Protein AF-A0A366EH54-F1 (afdb_monomer_lite)

Secondary structure (DSSP, 8-state):
--PPPPEEEEEEEETTEEEEEEEEEETTEEEEEEEE--GGG--HHHHHHHHHHHHHHHHHHHHHHHHHHHHH-

Foldseek 3Di:
DFDQWDWDWDWDDDPNWIKIWIWTDGDPFIFIFMATDDNVPDDPVVRVVRRVVRSVVRRVVVVVVVVVVVVVD

Structure (mmCIF, N/CA/C/O backbone):
data_AF-A0A366EH54-F1
#
_entry.id   AF-A0A366EH54-F1
#
loop_
_atom_site.group_PDB
_atom_site.id
_atom_site.type_symbol
_atom_site.label_atom_id
_atom_site.label_alt_id
_atom_site.label_comp_id
_atom_site.label_asym_id
_atom_site.label_entity_id
_atom_site.label_seq_id
_atom_site.pdbx_PDB_ins_code
_atom_site.Cartn_x
_atom_site.Cartn_y
_atom_site.Cartn_z
_atom_site.occupancy
_atom_site.B_iso_or_equiv
_atom_site.auth_seq_id
_atom_site.auth_comp_id
_atom_site.auth_asym_id
_atom_site.auth_atom_id
_atom_site.pdbx_PDB_model_num
ATOM 1 N N . MET A 1 1 ? 3.003 -5.284 23.959 1.00 35.72 1 MET A N 1
ATOM 2 C CA . MET A 1 1 ? 4.012 -5.579 22.919 1.00 35.72 1 MET A CA 1
ATOM 3 C C . MET A 1 1 ? 3.415 -5.132 21.595 1.00 35.72 1 MET A C 1
ATOM 5 O O . MET A 1 1 ? 2.381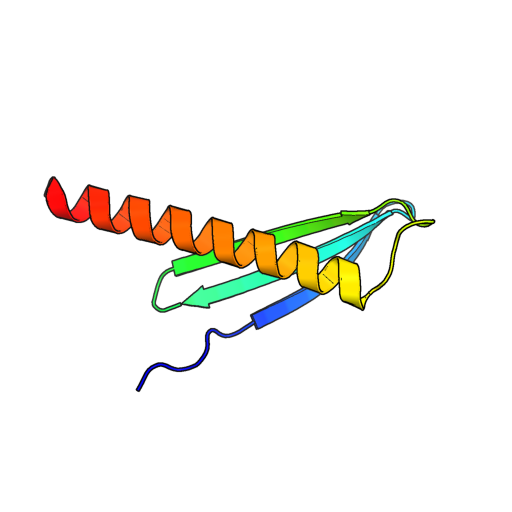 -5.672 21.235 1.00 35.72 1 MET A O 1
ATOM 9 N N . SER A 1 2 ? 3.957 -4.102 20.939 1.00 36.59 2 SER A N 1
ATOM 10 C CA . SER A 1 2 ? 3.483 -3.716 19.601 1.00 36.59 2 SER A CA 1
ATOM 11 C C . SER A 1 2 ? 4.169 -4.640 18.606 1.00 36.59 2 SER A C 1
ATOM 13 O O . SER A 1 2 ? 5.368 -4.491 18.381 1.00 36.59 2 SER A O 1
ATOM 15 N N . ALA A 1 3 ? 3.447 -5.622 18.068 1.00 47.47 3 ALA A N 1
ATOM 16 C CA . ALA A 1 3 ? 3.913 -6.314 16.875 1.00 47.47 3 ALA A CA 1
ATOM 17 C C . ALA A 1 3 ? 4.099 -5.259 15.774 1.00 47.47 3 ALA A C 1
ATOM 19 O O . ALA A 1 3 ? 3.291 -4.330 15.661 1.00 47.47 3 ALA A O 1
ATOM 20 N N . ALA A 1 4 ? 5.209 -5.330 15.039 1.00 55.09 4 ALA A N 1
ATOM 21 C CA . ALA A 1 4 ? 5.335 -4.548 13.818 1.00 55.09 4 ALA A CA 1
ATOM 22 C C . ALA A 1 4 ? 4.171 -4.953 12.897 1.00 55.09 4 ALA A C 1
ATOM 24 O O . ALA A 1 4 ? 3.822 -6.132 12.887 1.00 55.09 4 ALA A O 1
ATOM 25 N N . PRO A 1 5 ? 3.536 -4.003 12.200 1.00 63.31 5 PRO A N 1
ATOM 26 C CA . PRO A 1 5 ? 2.376 -4.310 11.380 1.00 63.31 5 PRO A CA 1
ATOM 27 C C . PRO A 1 5 ? 2.725 -5.370 10.330 1.00 63.31 5 PRO A C 1
ATOM 29 O O . PRO A 1 5 ? 3.779 -5.271 9.693 1.00 63.31 5 PRO A O 1
ATOM 32 N N . ASP A 1 6 ? 1.852 -6.363 10.160 1.00 69.69 6 ASP A N 1
ATOM 33 C CA . ASP A 1 6 ? 2.017 -7.390 9.136 1.00 69.69 6 ASP A CA 1
ATOM 34 C C . ASP A 1 6 ? 1.884 -6.729 7.755 1.00 69.69 6 ASP A C 1
ATOM 36 O O . ASP A 1 6 ? 0.875 -6.093 7.435 1.00 69.69 6 ASP A O 1
ATOM 40 N N . GLU A 1 7 ? 2.953 -6.814 6.958 1.00 70.19 7 GLU A N 1
ATOM 41 C CA . GLU A 1 7 ? 3.035 -6.221 5.622 1.00 70.19 7 GLU A CA 1
ATOM 42 C C . GLU A 1 7 ? 2.861 -7.318 4.569 1.00 70.19 7 GLU A C 1
ATOM 44 O O . GLU A 1 7 ? 3.682 -8.232 4.458 1.00 70.19 7 GLU A O 1
ATOM 49 N N . ILE A 1 8 ? 1.819 -7.200 3.747 1.00 77.88 8 ILE A N 1
ATOM 50 C CA . ILE A 1 8 ? 1.584 -8.093 2.613 1.00 77.88 8 ILE A CA 1
ATOM 51 C C . ILE A 1 8 ? 1.767 -7.291 1.324 1.00 77.88 8 ILE A C 1
ATOM 53 O O . ILE A 1 8 ? 1.020 -6.347 1.057 1.00 77.88 8 ILE A O 1
ATOM 57 N N . VAL A 1 9 ? 2.756 -7.668 0.507 1.00 81.00 9 VAL A N 1
ATOM 58 C CA . VAL A 1 9 ? 3.046 -7.017 -0.780 1.00 81.00 9 VAL A CA 1
ATOM 59 C C . VAL A 1 9 ? 2.776 -7.977 -1.931 1.00 81.00 9 VAL A C 1
ATOM 61 O O . VAL A 1 9 ? 3.390 -9.038 -2.023 1.00 81.00 9 VAL A O 1
ATOM 64 N N . HIS A 1 10 ? 1.899 -7.572 -2.847 1.00 85.00 10 HIS A N 1
ATOM 65 C CA . HIS A 1 10 ? 1.591 -8.305 -4.069 1.00 85.00 10 HIS A CA 1
ATOM 66 C C . HIS A 1 10 ? 2.006 -7.512 -5.305 1.00 85.00 10 HIS A C 1
ATOM 68 O O . HIS A 1 10 ? 1.698 -6.329 -5.445 1.00 85.00 10 HIS A O 1
ATOM 74 N N . PHE A 1 11 ? 2.668 -8.193 -6.237 1.00 81.25 11 PHE A N 1
ATOM 75 C CA . PHE A 1 11 ? 3.052 -7.640 -7.530 1.00 81.25 11 PHE A CA 1
ATOM 76 C C . PHE A 1 11 ? 2.154 -8.234 -8.615 1.00 81.25 11 PHE A C 1
ATOM 78 O O . PHE A 1 11 ? 2.077 -9.449 -8.780 1.00 81.25 11 PHE A O 1
ATOM 85 N N . HIS A 1 12 ? 1.496 -7.366 -9.372 1.00 87.00 12 HIS A N 1
ATOM 86 C CA . HIS A 1 12 ? 0.630 -7.706 -10.491 1.00 87.00 12 HIS A CA 1
ATOM 87 C C . HIS A 1 12 ? 1.066 -6.956 -11.752 1.00 87.00 12 HIS A C 1
ATOM 89 O O . HIS A 1 12 ? 1.783 -5.955 -11.702 1.00 87.00 12 HIS A O 1
ATOM 95 N N . ARG A 1 13 ? 0.620 -7.439 -12.910 1.00 80.00 13 ARG A N 1
ATOM 96 C CA . ARG A 1 13 ? 0.746 -6.733 -14.187 1.00 80.00 13 ARG A CA 1
ATOM 97 C C . ARG A 1 13 ? -0.600 -6.755 -14.898 1.00 80.00 13 ARG A C 1
ATOM 99 O O . ARG A 1 13 ? -1.219 -7.812 -14.964 1.00 80.00 13 ARG A O 1
ATOM 106 N N . ILE A 1 14 ? -1.025 -5.613 -15.430 1.00 84.81 14 ILE A N 1
ATOM 107 C CA . ILE A 1 14 ? -2.218 -5.485 -16.281 1.00 84.81 14 ILE A CA 1
ATOM 108 C C . ILE A 1 14 ? -1.764 -4.835 -17.583 1.00 84.81 14 ILE A C 1
ATOM 110 O O . ILE A 1 14 ? -1.217 -3.739 -17.544 1.00 84.81 14 ILE A O 1
ATOM 114 N N . ASP A 1 15 ? -1.914 -5.527 -18.713 1.00 85.31 15 ASP A N 1
ATOM 115 C CA . ASP A 1 15 ? -1.523 -5.031 -20.045 1.00 85.31 15 ASP A CA 1
ATOM 116 C C . ASP A 1 15 ? -0.089 -4.465 -20.111 1.00 85.31 15 ASP A C 1
ATOM 118 O O . ASP A 1 15 ? 0.201 -3.469 -20.770 1.00 85.31 15 ASP A O 1
ATOM 122 N N . GLY A 1 16 ? 0.834 -5.091 -19.372 1.00 82.50 16 GLY A N 1
ATOM 123 C CA . GLY A 1 16 ? 2.235 -4.668 -19.283 1.00 82.50 16 GLY A CA 1
ATOM 124 C C . GLY A 1 16 ? 2.512 -3.538 -18.286 1.00 82.50 16 GLY A C 1
ATOM 125 O O . GLY A 1 16 ? 3.679 -3.244 -18.033 1.00 82.50 16 GLY A O 1
ATOM 126 N N . LEU A 1 17 ? 1.487 -2.950 -17.663 1.00 85.00 17 LEU A N 1
ATOM 127 C CA . LEU A 1 17 ? 1.639 -1.982 -16.579 1.00 85.00 17 LEU A CA 1
ATOM 128 C C . LEU A 1 17 ? 1.913 -2.708 -15.254 1.00 85.00 17 LEU A C 1
ATOM 130 O O . LEU A 1 17 ? 1.062 -3.476 -14.795 1.00 85.00 17 LEU A O 1
ATOM 134 N N . PRO A 1 18 ? 3.078 -2.493 -14.619 1.00 86.62 18 PRO A N 1
ATOM 135 C CA . PRO A 1 18 ? 3.351 -3.031 -13.296 1.00 86.62 18 PRO A CA 1
ATOM 136 C C . PRO A 1 18 ? 2.506 -2.328 -12.229 1.00 86.62 18 PRO A C 1
ATOM 138 O O . PRO A 1 18 ? 2.496 -1.097 -12.119 1.00 86.62 18 PRO A O 1
ATOM 141 N N . ILE A 1 19 ? 1.833 -3.142 -11.419 1.00 91.19 19 ILE A N 1
ATOM 142 C CA . ILE A 1 19 ? 1.003 -2.730 -10.292 1.00 91.19 19 ILE A CA 1
ATOM 143 C C . ILE A 1 19 ? 1.544 -3.404 -9.037 1.00 91.19 19 ILE A C 1
ATOM 145 O O . ILE A 1 19 ? 1.708 -4.619 -9.000 1.00 91.19 19 ILE A O 1
ATOM 149 N N . VAL A 1 20 ? 1.796 -2.625 -7.995 1.00 92.81 20 VAL A N 1
ATOM 150 C CA . VAL A 1 20 ? 2.180 -3.144 -6.680 1.00 92.81 20 VAL A CA 1
ATOM 151 C C . VAL A 1 20 ? 1.102 -2.775 -5.686 1.00 92.81 20 VAL A C 1
ATOM 153 O O . VAL A 1 20 ? 0.736 -1.607 -5.575 1.00 92.81 20 VA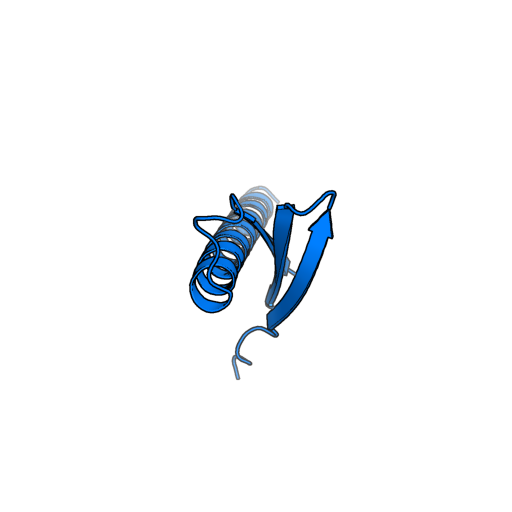L A O 1
ATOM 156 N N . LEU A 1 21 ? 0.586 -3.775 -4.988 1.00 93.62 21 LEU A N 1
ATOM 157 C CA . LEU A 1 21 ? -0.369 -3.636 -3.902 1.00 93.62 21 LEU A CA 1
ATOM 158 C C . LEU A 1 21 ? 0.375 -3.902 -2.595 1.00 93.62 21 LEU A C 1
ATOM 160 O O . LEU A 1 21 ? 1.101 -4.886 -2.488 1.00 93.62 21 LEU A O 1
ATOM 164 N N . CYS A 1 22 ? 0.196 -3.034 -1.612 1.00 94.50 22 CYS A N 1
ATOM 165 C CA . 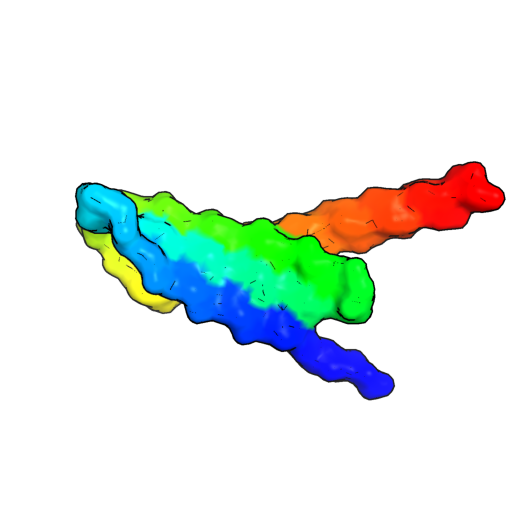CYS A 1 22 ? 0.685 -3.222 -0.254 1.00 94.50 22 CYS A CA 1
ATOM 166 C C . CYS A 1 22 ? -0.506 -3.108 0.696 1.00 94.50 22 CYS A C 1
ATOM 168 O O . CYS A 1 22 ? -1.271 -2.145 0.613 1.00 94.50 22 CYS A O 1
ATOM 170 N N . ALA A 1 23 ? -0.665 -4.087 1.576 1.00 92.94 23 ALA A N 1
ATOM 171 C CA . ALA A 1 23 ? -1.607 -4.056 2.679 1.00 92.94 23 ALA A CA 1
ATOM 172 C C . ALA A 1 23 ? -0.825 -4.070 3.995 1.00 92.94 23 ALA A C 1
ATOM 174 O O . ALA A 1 23 ? 0.133 -4.829 4.141 1.00 92.94 23 ALA A O 1
ATOM 175 N N . ILE A 1 24 ? -1.221 -3.203 4.923 1.00 92.94 24 ILE A N 1
ATOM 176 C CA . ILE A 1 24 ? -0.615 -3.056 6.246 1.00 92.94 24 ILE A CA 1
ATOM 177 C C . ILE A 1 24 ? -1.730 -3.168 7.277 1.00 92.94 24 ILE A C 1
ATOM 179 O O . ILE A 1 24 ? -2.662 -2.358 7.272 1.00 92.94 24 ILE A O 1
ATOM 183 N N . GLU A 1 25 ? -1.618 -4.150 8.161 1.00 91.56 25 GLU A N 1
ATOM 184 C CA . GLU A 1 25 ? -2.568 -4.384 9.247 1.00 91.56 25 GLU A CA 1
ATOM 185 C C . GLU A 1 25 ? -2.039 -3.816 10.571 1.00 91.56 25 GLU A C 1
ATOM 187 O O . GLU A 1 25 ? -0.863 -3.961 10.902 1.00 91.56 25 GLU A O 1
ATOM 192 N N . SER A 1 26 ? -2.896 -3.137 11.336 1.00 86.88 26 SER A N 1
ATOM 193 C CA . SER A 1 26 ? -2.566 -2.649 12.679 1.00 86.88 26 SER A CA 1
ATOM 194 C C . SER A 1 26 ? -3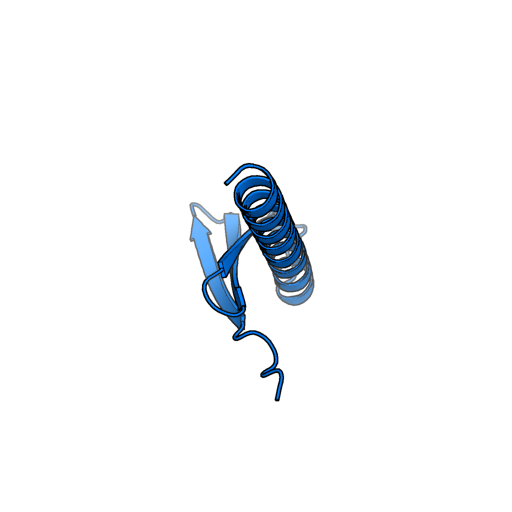.794 -2.684 13.579 1.00 86.88 26 SER A C 1
ATOM 196 O O . SER A 1 26 ? -4.712 -1.871 13.436 1.00 86.88 26 SER A O 1
ATOM 198 N N . GLY A 1 27 ? -3.810 -3.624 14.525 1.00 86.81 27 GLY A N 1
ATOM 199 C CA . GLY A 1 27 ? -4.987 -3.874 15.353 1.00 86.81 27 GLY A CA 1
ATOM 200 C C . GLY A 1 27 ? -6.144 -4.361 14.485 1.00 86.81 27 GLY A C 1
ATOM 201 O O . GLY A 1 27 ? -6.022 -5.380 13.826 1.00 86.81 27 GLY A O 1
ATOM 202 N N . ASP A 1 28 ? -7.252 -3.626 14.470 1.00 87.62 28 ASP A N 1
ATOM 203 C CA . ASP A 1 28 ? -8.419 -3.916 13.630 1.00 87.62 28 ASP A CA 1
ATOM 204 C C . ASP A 1 28 ? -8.564 -2.954 12.440 1.00 87.62 28 ASP A C 1
ATOM 206 O O . ASP A 1 28 ? -9.646 -2.799 11.869 1.00 87.62 28 ASP A O 1
ATOM 210 N N . LEU A 1 29 ? -7.469 -2.282 12.078 1.00 89.19 29 LEU A N 1
ATOM 211 C CA . LEU A 1 29 ? -7.396 -1.382 10.938 1.00 89.19 29 LEU A CA 1
ATOM 212 C C . LEU A 1 29 ? -6.542 -1.991 9.830 1.00 89.19 29 LEU A C 1
ATOM 214 O O . LEU A 1 29 ? -5.479 -2.561 10.078 1.00 89.19 29 LEU A O 1
ATOM 218 N N . LEU A 1 30 ? -6.985 -1.778 8.593 1.00 91.69 30 LEU A N 1
ATOM 219 C CA . LEU A 1 30 ? -6.275 -2.175 7.386 1.00 91.69 30 LEU A CA 1
ATOM 220 C C . LEU A 1 30 ? -6.012 -0.939 6.522 1.00 91.69 30 LEU A C 1
ATOM 222 O O . LEU A 1 30 ? -6.937 -0.214 6.157 1.00 91.69 30 LEU A O 1
ATOM 226 N N . GLY A 1 31 ? -4.749 -0.706 6.179 1.00 93.50 31 GLY A N 1
ATOM 227 C CA . GLY A 1 31 ? -4.347 0.293 5.198 1.00 93.50 31 GLY A CA 1
ATOM 228 C C . GLY A 1 31 ? -3.925 -0.379 3.905 1.00 93.50 31 GLY A C 1
ATOM 229 O O . GLY A 1 31 ? -3.052 -1.242 3.926 1.00 93.50 31 GLY A O 1
ATOM 230 N N . VAL A 1 32 ? -4.505 0.032 2.777 1.00 94.25 32 VAL A N 1
ATOM 231 C CA . VAL A 1 32 ? -4.143 -0.498 1.456 1.00 94.25 32 VAL A CA 1
ATOM 232 C C . VAL A 1 32 ? -3.558 0.616 0.604 1.00 94.25 32 VAL A C 1
ATOM 234 O O . VAL A 1 32 ? -4.077 1.730 0.553 1.00 94.25 32 VAL A O 1
ATOM 237 N N . GLY A 1 33 ? -2.450 0.320 -0.063 1.00 94.94 33 GLY A N 1
ATOM 238 C CA . GLY A 1 33 ? -1.747 1.237 -0.940 1.00 94.94 33 GLY A CA 1
ATOM 239 C C . GLY A 1 33 ? -1.395 0.583 -2.259 1.00 94.94 33 GLY A C 1
ATOM 240 O O . GLY A 1 33 ? -1.014 -0.583 -2.315 1.00 94.94 33 GLY A O 1
ATOM 241 N N . THR A 1 34 ? -1.503 1.355 -3.333 1.00 94.75 34 THR A N 1
ATOM 242 C CA . THR A 1 34 ? -1.200 0.885 -4.684 1.00 94.75 34 THR A CA 1
ATOM 243 C C . THR A 1 34 ? -0.135 1.761 -5.331 1.00 94.75 34 THR A C 1
ATOM 245 O O . THR A 1 34 ? -0.152 2.985 -5.167 1.00 94.75 34 THR A O 1
ATOM 248 N N . ALA A 1 35 ? 0.755 1.158 -6.112 1.00 93.31 35 ALA A N 1
ATOM 249 C CA . ALA A 1 35 ? 1.658 1.848 -7.021 1.00 93.31 35 ALA A CA 1
ATOM 250 C C . ALA A 1 35 ? 1.434 1.329 -8.441 1.00 93.31 35 ALA A C 1
ATOM 252 O O . ALA A 1 35 ? 1.600 0.140 -8.695 1.00 93.31 35 ALA A O 1
ATOM 253 N N . VAL A 1 36 ? 1.077 2.226 -9.359 1.00 90.25 36 VAL A N 1
ATOM 254 C CA . VAL A 1 36 ? 0.997 1.943 -10.797 1.00 90.25 36 VAL A CA 1
ATOM 255 C C . VAL A 1 36 ? 2.054 2.798 -11.473 1.00 90.25 36 VAL A C 1
ATOM 257 O O . VAL A 1 36 ? 2.032 4.024 -11.351 1.00 90.25 36 VAL A O 1
ATOM 260 N N . LEU A 1 37 ? 3.013 2.162 -12.136 1.00 82.81 37 LEU A N 1
ATOM 261 C CA . LEU A 1 37 ? 4.151 2.849 -12.743 1.00 82.81 37 LEU A CA 1
ATOM 262 C C . LEU A 1 37 ? 4.199 2.561 -14.235 1.00 82.81 37 LEU A C 1
ATOM 264 O O . LEU A 1 37 ? 3.836 1.476 -14.682 1.00 82.81 37 LEU A O 1
ATOM 268 N N . LYS A 1 38 ? 4.695 3.528 -15.011 1.00 85.94 38 LYS A N 1
ATOM 269 C CA . LYS A 1 38 ? 5.062 3.247 -16.398 1.00 85.94 38 LYS A CA 1
ATOM 270 C C . LYS A 1 38 ? 6.230 2.243 -16.420 1.00 85.94 38 LYS A C 1
ATOM 272 O O . LYS A 1 38 ? 7.098 2.337 -15.545 1.00 85.94 38 LYS A O 1
ATOM 277 N N . PRO A 1 39 ? 6.287 1.313 -17.391 1.00 80.38 39 PRO A N 1
ATOM 278 C CA . PRO A 1 39 ? 7.313 0.267 -17.424 1.00 80.38 39 PRO A CA 1
ATOM 279 C C . PRO A 1 39 ? 8.752 0.800 -17.435 1.00 80.38 39 PRO A C 1
ATOM 281 O O . PRO A 1 39 ? 9.627 0.227 -16.797 1.00 80.38 39 PRO A O 1
ATOM 284 N N . ASP A 1 40 ? 8.988 1.935 -18.093 1.00 86.50 40 ASP A N 1
ATOM 285 C CA . ASP A 1 40 ? 10.286 2.618 -18.203 1.00 86.50 40 ASP A CA 1
ATOM 286 C C . ASP A 1 40 ? 10.756 3.285 -16.897 1.00 86.50 40 ASP A C 1
ATOM 288 O O . ASP A 1 40 ? 11.925 3.639 -16.751 1.00 86.50 40 ASP A O 1
ATOM 292 N N . ARG A 1 41 ? 9.849 3.464 -15.933 1.00 78.56 41 ARG A N 1
ATOM 293 C CA . ARG A 1 41 ? 10.113 4.068 -14.617 1.00 78.56 41 ARG A CA 1
ATOM 294 C C . ARG A 1 41 ? 9.991 3.054 -13.482 1.00 78.56 41 ARG A C 1
ATOM 296 O O . ARG A 1 41 ? 10.103 3.428 -12.313 1.00 78.56 41 ARG A O 1
ATOM 303 N N . PHE A 1 42 ? 9.732 1.789 -13.805 1.00 82.81 42 PHE A N 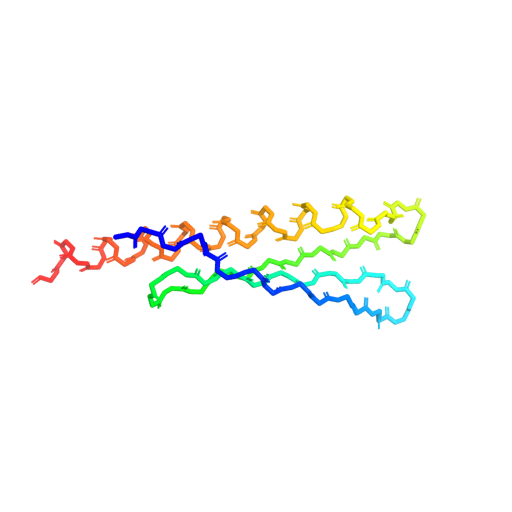1
ATOM 304 C CA . PHE A 1 42 ? 9.509 0.748 -12.820 1.00 82.81 42 PHE A CA 1
ATOM 305 C C . PHE A 1 42 ? 10.827 0.240 -12.235 1.00 82.81 42 PHE A C 1
ATOM 307 O O . PHE A 1 42 ? 11.719 -0.218 -12.944 1.00 82.81 42 PHE A O 1
ATOM 314 N N . THR A 1 43 ? 10.905 0.254 -10.908 1.00 87.94 43 THR A N 1
ATOM 315 C CA . THR A 1 43 ? 11.837 -0.577 -10.146 1.00 87.94 43 THR A CA 1
ATOM 316 C C . THR A 1 43 ? 11.029 -1.279 -9.067 1.00 87.94 43 THR A C 1
ATOM 318 O O . THR A 1 43 ? 10.181 -0.643 -8.440 1.00 87.94 43 THR A O 1
ATOM 321 N N . GLU A 1 44 ? 11.271 -2.569 -8.831 1.00 83.62 44 GLU A N 1
ATOM 322 C CA . GLU A 1 44 ? 10.520 -3.330 -7.820 1.00 83.62 44 GLU A CA 1
ATOM 323 C C . GLU A 1 44 ? 10.622 -2.680 -6.436 1.00 83.62 44 GLU A C 1
ATOM 325 O O . GLU A 1 44 ? 9.610 -2.495 -5.762 1.00 83.62 44 GLU A O 1
ATOM 330 N N . ARG A 1 45 ? 11.830 -2.236 -6.061 1.00 88.88 45 ARG A N 1
ATOM 331 C CA . ARG A 1 45 ? 12.076 -1.520 -4.804 1.00 88.88 45 ARG A CA 1
ATOM 332 C C . ARG A 1 45 ? 11.279 -0.217 -4.718 1.00 88.88 45 ARG A C 1
ATOM 334 O O . ARG A 1 45 ? 10.551 -0.019 -3.754 1.00 88.88 45 ARG A O 1
ATOM 341 N N . GLY A 1 46 ? 11.374 0.652 -5.727 1.00 87.81 46 GLY A N 1
ATOM 342 C CA . GLY A 1 46 ? 10.678 1.941 -5.703 1.00 87.81 46 GLY A CA 1
ATOM 343 C C . GLY A 1 46 ? 9.156 1.793 -5.756 1.00 87.81 46 GLY A C 1
ATOM 344 O O . GLY A 1 46 ? 8.433 2.551 -5.114 1.00 87.81 46 GLY A O 1
ATOM 345 N N . ALA A 1 47 ? 8.658 0.790 -6.481 1.00 90.25 47 ALA A N 1
ATOM 346 C 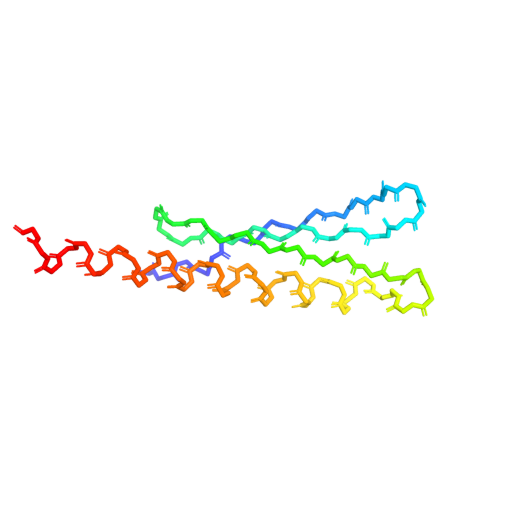CA . ALA A 1 47 ? 7.237 0.483 -6.544 1.00 90.25 47 ALA A CA 1
ATOM 347 C C . ALA A 1 47 ? 6.700 -0.025 -5.201 1.00 90.25 47 ALA A C 1
ATOM 349 O O . ALA A 1 47 ? 5.634 0.417 -4.768 1.00 90.25 47 ALA A O 1
ATOM 350 N N . ARG A 1 48 ? 7.468 -0.883 -4.516 1.00 90.75 48 ARG A N 1
ATOM 351 C CA . ARG A 1 48 ? 7.167 -1.327 -3.153 1.00 90.75 48 ARG A CA 1
ATOM 352 C C . ARG A 1 48 ? 7.133 -0.155 -2.181 1.00 90.75 48 ARG A C 1
ATOM 354 O O . ARG A 1 48 ? 6.108 0.049 -1.546 1.00 90.75 48 ARG A O 1
ATOM 361 N N . GLU A 1 49 ? 8.194 0.650 -2.125 1.00 92.62 49 GLU A N 1
ATOM 362 C CA . GLU A 1 49 ? 8.277 1.818 -1.233 1.00 92.62 49 GLU A CA 1
ATOM 363 C C . GLU A 1 49 ? 7.104 2.791 -1.458 1.00 92.62 49 GLU A C 1
ATOM 365 O O . GLU A 1 49 ? 6.541 3.352 -0.515 1.00 92.62 49 GLU A O 1
ATOM 370 N N . PHE A 1 50 ? 6.691 2.983 -2.716 1.00 92.94 50 PHE A N 1
ATOM 371 C CA . PHE A 1 50 ? 5.554 3.837 -3.053 1.00 92.94 50 PHE A CA 1
ATOM 372 C C . PHE A 1 50 ? 4.217 3.245 -2.586 1.00 92.94 50 PHE A C 1
ATOM 374 O O . PHE A 1 50 ? 3.411 3.966 -1.992 1.00 92.94 50 PHE A O 1
ATOM 381 N N . ALA A 1 51 ? 3.982 1.953 -2.841 1.00 94.19 51 ALA A N 1
ATOM 382 C CA . ALA A 1 51 ? 2.774 1.253 -2.410 1.00 94.19 51 ALA A CA 1
ATOM 383 C C . ALA A 1 51 ? 2.677 1.210 -0.878 1.00 94.19 51 ALA A C 1
ATOM 385 O O . ALA A 1 51 ? 1.631 1.540 -0.324 1.00 94.19 51 ALA A O 1
ATOM 386 N N . GLU A 1 52 ? 3.782 0.917 -0.193 1.00 93.75 52 GLU A N 1
ATOM 387 C CA . GLU A 1 52 ? 3.882 0.898 1.267 1.00 93.75 52 GLU A CA 1
ATOM 388 C C . GLU A 1 52 ? 3.569 2.270 1.869 1.00 93.75 52 GLU A C 1
ATOM 390 O O . GLU A 1 52 ? 2.739 2.396 2.771 1.00 93.75 52 GLU A O 1
ATOM 395 N N . ARG A 1 53 ? 4.158 3.342 1.326 1.00 94.62 53 ARG A N 1
ATOM 396 C CA . ARG A 1 53 ? 3.854 4.706 1.773 1.00 94.62 53 ARG A CA 1
ATOM 397 C C . ARG A 1 53 ? 2.368 5.039 1.623 1.00 94.62 53 ARG A C 1
ATOM 399 O O . ARG A 1 53 ? 1.810 5.718 2.485 1.00 94.62 53 ARG A O 1
ATOM 406 N N . ASN A 1 54 ? 1.729 4.587 0.545 1.00 95.81 54 ASN A N 1
ATOM 407 C CA . ASN A 1 54 ? 0.295 4.790 0.339 1.00 95.81 54 ASN A CA 1
ATOM 408 C C . ASN A 1 54 ? -0.540 3.970 1.335 1.00 95.81 54 ASN A C 1
ATOM 410 O O . ASN A 1 54 ? -1.500 4.503 1.888 1.00 95.81 54 ASN A O 1
ATOM 414 N N . ALA A 1 55 ? -0.131 2.736 1.637 1.00 95.44 55 ALA A N 1
ATOM 415 C CA . ALA A 1 55 ? -0.794 1.880 2.616 1.00 95.44 55 ALA A CA 1
ATOM 416 C C . ALA A 1 55 ? -0.722 2.486 4.026 1.00 95.44 55 ALA A C 1
ATOM 418 O O . ALA A 1 55 ? -1.743 2.600 4.703 1.00 95.44 55 ALA A O 1
ATOM 419 N N . ARG A 1 56 ? 0.451 2.998 4.430 1.00 94.25 56 ARG A N 1
ATOM 420 C CA . ARG A 1 56 ? 0.638 3.703 5.712 1.00 94.25 56 ARG A CA 1
ATOM 421 C C . ARG A 1 56 ? -0.238 4.952 5.818 1.00 94.25 56 ARG A C 1
ATOM 423 O O . ARG A 1 56 ? -0.827 5.195 6.867 1.00 94.25 56 ARG A O 1
ATOM 430 N N . LYS A 1 57 ? -0.360 5.732 4.736 1.00 95.94 57 LYS A N 1
ATOM 431 C CA . LYS A 1 57 ? -1.264 6.896 4.692 1.00 95.94 57 LYS A CA 1
ATOM 432 C C . LYS A 1 57 ? -2.729 6.485 4.825 1.00 95.94 57 LYS A C 1
ATOM 434 O O . LYS A 1 57 ? -3.454 7.108 5.592 1.00 95.94 57 LYS A O 1
ATOM 439 N N . SER A 1 58 ? -3.150 5.440 4.110 1.00 96.12 58 SER A N 1
ATOM 440 C CA . SER A 1 58 ? -4.507 4.895 4.223 1.00 96.12 58 SER A CA 1
ATOM 441 C C . SER A 1 58 ? -4.805 4.459 5.658 1.00 96.12 58 SER A C 1
ATOM 443 O O . SER A 1 58 ? -5.856 4.799 6.190 1.00 96.12 58 SER A O 1
ATOM 445 N N . LEU A 1 59 ? -3.864 3.766 6.304 1.00 93.69 59 LEU A N 1
ATOM 446 C CA . LEU A 1 59 ? -4.002 3.319 7.689 1.00 93.69 59 LEU A CA 1
ATOM 447 C C . LEU A 1 59 ? -4.149 4.499 8.664 1.00 93.69 59 LEU A C 1
ATOM 449 O O . LEU A 1 59 ? -5.006 4.468 9.544 1.00 93.69 59 LEU A O 1
ATOM 453 N N . ALA A 1 60 ? -3.345 5.554 8.490 1.00 93.50 60 ALA A N 1
ATOM 454 C CA . ALA A 1 60 ? -3.422 6.758 9.317 1.00 93.50 60 ALA A CA 1
ATOM 455 C C . ALA A 1 60 ? -4.786 7.460 9.191 1.00 93.50 60 ALA A C 1
ATOM 457 O O . ALA A 1 60 ? -5.377 7.828 10.203 1.00 93.50 60 ALA A O 1
ATOM 458 N N . ILE A 1 61 ? -5.323 7.571 7.970 1.00 94.94 61 ILE A N 1
ATOM 459 C CA . ILE A 1 61 ? -6.654 8.148 7.724 1.00 94.94 61 ILE A CA 1
ATOM 460 C C . ILE A 1 61 ? -7.744 7.341 8.444 1.00 94.94 61 ILE A C 1
ATOM 462 O O . ILE A 1 61 ? -8.630 7.922 9.071 1.00 94.94 61 ILE A O 1
ATOM 466 N N . GLU A 1 62 ? -7.693 6.009 8.385 1.00 92.88 62 GLU A N 1
ATOM 467 C CA . GLU A 1 62 ? -8.673 5.163 9.078 1.00 92.88 62 GLU A CA 1
ATOM 468 C C . GLU A 1 62 ? -8.552 5.262 10.606 1.00 92.88 62 GLU A C 1
ATOM 470 O O . GLU A 1 62 ? -9.565 5.338 11.308 1.00 92.88 62 GLU A O 1
ATOM 475 N N . ALA A 1 63 ? -7.328 5.366 11.132 1.00 91.31 63 ALA A N 1
ATOM 476 C CA . ALA A 1 63 ? -7.096 5.608 12.554 1.00 91.31 63 ALA A CA 1
ATOM 477 C C . ALA A 1 63 ? -7.680 6.958 13.009 1.00 91.31 63 ALA A C 1
ATOM 479 O O . ALA A 1 63 ? -8.356 7.028 14.039 1.00 91.31 63 ALA A O 1
ATOM 480 N N . GLU A 1 64 ? -7.488 8.019 12.222 1.00 93.94 64 GLU A N 1
ATOM 481 C CA . GLU A 1 64 ? -8.054 9.345 12.490 1.00 93.94 64 GLU A CA 1
ATOM 482 C C . GLU A 1 64 ? -9.587 9.337 12.446 1.00 93.94 64 GLU A C 1
ATOM 484 O O . GLU A 1 64 ? -10.228 9.858 13.363 1.00 93.94 64 GLU A O 1
ATOM 489 N N . LYS A 1 65 ? -10.196 8.695 11.438 1.00 91.75 65 LYS A N 1
ATOM 490 C CA . LYS A 1 65 ? -11.659 8.538 11.343 1.00 91.75 65 LYS A CA 1
ATOM 491 C C . LYS A 1 65 ? -12.230 7.822 12.561 1.00 91.75 65 LYS A C 1
ATOM 493 O O . LYS A 1 65 ? -13.249 8.248 13.111 1.00 91.75 65 LYS A O 1
ATOM 498 N N . ARG A 1 66 ? -11.574 6.750 13.011 1.00 90.06 66 ARG A N 1
ATOM 499 C CA . ARG A 1 66 ? -11.994 6.000 14.198 1.00 90.06 66 ARG A CA 1
ATOM 500 C C . ARG A 1 66 ? -11.883 6.839 15.467 1.00 90.06 66 ARG A C 1
ATOM 502 O O . ARG A 1 66 ? -12.823 6.864 16.261 1.00 90.06 66 ARG A O 1
ATOM 509 N N . ALA A 1 67 ? -10.773 7.557 15.634 1.00 88.50 67 ALA A N 1
ATOM 510 C CA . ALA A 1 67 ? -10.575 8.460 16.762 1.00 88.50 67 ALA A CA 1
ATOM 511 C C . ALA A 1 67 ? -11.619 9.588 16.780 1.00 88.50 67 ALA A C 1
ATOM 513 O O . ALA A 1 67 ? -12.134 9.927 17.843 1.00 88.50 67 ALA A O 1
ATOM 514 N N . ALA A 1 68 ? -11.977 10.141 15.617 1.00 90.19 68 ALA A N 1
ATOM 515 C CA . ALA A 1 68 ? -13.028 11.147 15.501 1.00 90.19 68 ALA A CA 1
ATOM 516 C C . ALA A 1 68 ? -14.406 10.584 15.885 1.00 90.19 68 ALA A C 1
ATOM 518 O O . ALA A 1 68 ? -15.118 11.208 16.668 1.00 90.19 68 ALA A O 1
ATOM 519 N N . LYS A 1 69 ? -14.760 9.382 15.408 1.00 87.19 69 LYS A N 1
ATOM 520 C CA . LYS A 1 69 ? -16.030 8.719 15.749 1.00 87.19 69 LYS A CA 1
ATOM 521 C C . LYS A 1 69 ? -16.159 8.448 17.253 1.00 87.19 69 LYS A C 1
ATOM 523 O O . LYS A 1 69 ? -17.227 8.662 17.811 1.00 87.19 69 LYS A O 1
ATOM 528 N N . ALA A 1 70 ? -15.075 8.033 17.909 1.00 81.19 70 ALA A N 1
ATOM 529 C CA . ALA A 1 70 ? -15.057 7.762 19.348 1.00 81.19 70 ALA A CA 1
ATOM 530 C C . ALA A 1 70 ? -15.222 9.016 20.229 1.00 81.19 70 ALA A C 1
ATOM 532 O O . ALA A 1 70 ? -15.569 8.886 21.392 1.00 81.19 70 ALA A O 1
ATOM 533 N N . ARG A 1 71 ? -14.971 10.222 19.699 1.00 78.25 71 ARG A N 1
ATOM 534 C CA . ARG A 1 71 ? -15.170 11.493 20.426 1.00 78.25 71 ARG A CA 1
ATOM 535 C C . ARG A 1 71 ? -16.611 12.003 20.380 1.00 78.25 71 ARG A C 1
ATOM 537 O O . ARG A 1 71 ? -16.953 12.893 21.149 1.00 78.25 71 ARG A O 1
ATOM 544 N N . VAL A 1 72 ? -17.403 11.517 19.424 1.00 76.50 72 VAL A N 1
ATOM 545 C CA . VAL A 1 72 ? -18.793 11.948 19.191 1.00 76.50 72 VAL A CA 1
ATOM 546 C C . VAL A 1 72 ? -19.799 11.001 19.862 1.00 76.50 72 VAL A C 1
ATOM 548 O O . VAL A 1 72 ? -20.949 11.386 20.053 1.00 76.50 72 VAL A O 1
ATOM 551 N N . ALA A 1 73 ? -19.375 9.780 20.200 1.00 57.97 73 ALA A N 1
ATOM 552 C CA . ALA A 1 73 ? -20.169 8.767 20.897 1.00 57.97 73 ALA A CA 1
ATOM 553 C C . ALA A 1 73 ? -20.045 8.904 22.420 1.00 57.97 73 ALA A C 1
ATOM 555 O O . ALA A 1 73 ? -21.055 8.621 23.100 1.00 57.97 73 ALA A O 1
#

Organism: NCBI:txid1473586

Sequence (73 aa):
MSAAPDEIVHFHRIDGLPIVLCAIESGDLLGVGTAVLKPDRFTERGAREFAERNARKSLAIEAEKRAAKARVA

Radius of gyration: 14.62 Å; chains: 1; bounding box: 32×20×43 Å

pLDDT: mean 85.22, std 12.59, range [35.72, 96.12]